Protein AF-A0A3D1AT30-F1 (afdb_monomer_lite)

Secondary structure (DSSP, 8-state):
--------HHHHHHHHHHHHSTT--HHHHHHHHHHHSSHHHHHH--HHHHHHTT--HHHHHHHHTT------

Foldseek 3Di:
DDDPDPQDPVLVVLVVVCVVLPPNDPVLVVLCCVVQVGSVSVLVDALVVSVVSVDDSVSSCPSRVDPPDPPD

Structure (mmCIF, N/CA/C/O backbone):
data_AF-A0A3D1AT30-F1
#
_entry.id   AF-A0A3D1AT30-F1
#
loop_
_atom_site.group_PDB
_atom_site.id
_atom_site.type_symbol
_atom_site.label_atom_id
_atom_site.label_alt_id
_atom_site.label_comp_id
_atom_site.label_asym_id
_atom_site.label_entity_id
_atom_site.label_seq_id
_atom_site.pdbx_PDB_ins_code
_atom_site.Cartn_x
_atom_site.Cartn_y
_atom_site.Cartn_z
_atom_site.occupancy
_atom_site.B_iso_or_equiv
_atom_site.auth_seq_id
_atom_site.auth_comp_id
_atom_site.auth_asym_id
_atom_site.auth_atom_id
_atom_site.pdbx_PDB_model_num
ATOM 1 N N . MET A 1 1 ? -3.217 -12.363 24.726 1.00 42.00 1 MET A N 1
ATOM 2 C CA . MET A 1 1 ? -2.990 -12.742 23.315 1.00 42.00 1 MET A CA 1
ATOM 3 C C . MET A 1 1 ? -3.723 -11.720 22.459 1.00 42.00 1 MET A C 1
ATOM 5 O O . MET A 1 1 ? -4.905 -11.536 22.728 1.00 42.00 1 MET A O 1
ATOM 9 N N . PRO A 1 2 ? -3.064 -10.955 21.570 1.00 48.75 2 PRO A N 1
ATOM 10 C CA . PRO A 1 2 ? -3.757 -9.930 20.796 1.00 48.75 2 PRO A CA 1
ATOM 11 C C . PRO A 1 2 ? -4.652 -10.598 19.747 1.00 48.75 2 PRO A C 1
ATOM 13 O O . PRO A 1 2 ? -4.241 -11.562 19.105 1.00 48.75 2 PRO A O 1
ATOM 16 N N . ALA A 1 3 ? -5.883 -10.105 19.616 1.00 44.66 3 ALA A N 1
ATOM 17 C CA . ALA A 1 3 ? -6.834 -10.546 18.608 1.00 44.66 3 ALA A CA 1
ATOM 18 C C . ALA A 1 3 ? -6.240 -10.298 17.216 1.00 44.66 3 ALA A C 1
ATOM 20 O O . ALA A 1 3 ? -6.008 -9.149 16.833 1.00 44.66 3 ALA A O 1
ATOM 21 N N . VAL A 1 4 ? -5.971 -11.372 16.474 1.00 58.16 4 VAL A N 1
ATOM 22 C CA . VAL A 1 4 ? -5.791 -11.281 15.027 1.00 58.16 4 VAL A CA 1
ATOM 23 C C . VAL A 1 4 ? -7.129 -10.792 14.483 1.00 58.16 4 VAL A C 1
ATOM 25 O O . VAL A 1 4 ? -8.124 -11.505 14.521 1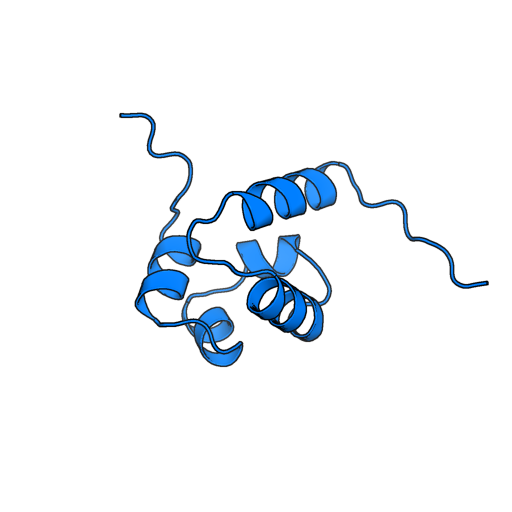.00 58.16 4 VAL A O 1
ATOM 28 N N . ARG A 1 5 ? -7.205 -9.508 14.131 1.00 58.34 5 ARG A N 1
ATOM 29 C CA . ARG A 1 5 ? -8.399 -8.942 13.502 1.00 58.34 5 ARG A CA 1
ATOM 30 C C . ARG A 1 5 ? -8.516 -9.668 12.164 1.00 58.34 5 ARG A C 1
ATOM 32 O O . ARG A 1 5 ? -7.575 -9.598 11.377 1.00 58.34 5 ARG A O 1
ATOM 39 N N . GLU A 1 6 ? -9.582 -10.440 11.972 1.00 61.34 6 GLU A N 1
ATOM 40 C CA . GLU A 1 6 ? -9.881 -11.068 10.685 1.00 61.34 6 GLU A CA 1
ATOM 41 C C . GLU A 1 6 ? -9.883 -9.960 9.633 1.00 61.34 6 GLU A C 1
ATOM 43 O O . GLU A 1 6 ? -10.679 -9.023 9.727 1.00 61.34 6 GLU A O 1
ATOM 48 N N . LEU A 1 7 ? -8.928 -10.012 8.698 1.00 66.75 7 LEU A N 1
ATOM 49 C CA . LEU A 1 7 ? -8.931 -9.094 7.570 1.00 66.75 7 LEU A CA 1
ATOM 50 C C . LEU A 1 7 ? -10.235 -9.310 6.810 1.00 66.75 7 LEU A C 1
ATOM 52 O O . LEU A 1 7 ? -10.588 -10.442 6.478 1.00 66.75 7 LEU A O 1
ATOM 56 N N . THR A 1 8 ? -10.954 -8.226 6.541 1.00 77.19 8 THR A N 1
ATOM 57 C CA . THR A 1 8 ? -12.100 -8.286 5.640 1.00 77.19 8 THR A CA 1
ATOM 58 C C . THR A 1 8 ? -11.614 -8.686 4.248 1.00 77.19 8 THR A C 1
ATOM 60 O O . THR A 1 8 ? -10.470 -8.439 3.867 1.00 77.19 8 THR A O 1
ATOM 63 N N . ARG A 1 9 ? -12.497 -9.301 3.459 1.00 76.81 9 ARG A N 1
ATOM 64 C CA . ARG A 1 9 ? -12.178 -9.774 2.102 1.00 76.81 9 ARG A CA 1
ATOM 65 C C . ARG A 1 9 ? -11.629 -8.653 1.205 1.00 76.81 9 ARG A C 1
ATOM 67 O O . ARG A 1 9 ? -10.797 -8.891 0.335 1.00 76.81 9 ARG A O 1
ATOM 74 N N . GLU A 1 10 ? -12.091 -7.430 1.443 1.00 77.75 10 GLU A N 1
ATOM 75 C CA . GLU A 1 10 ? -11.589 -6.201 0.828 1.00 77.75 10 GLU A CA 1
ATOM 76 C C . GLU A 1 10 ? -10.141 -5.937 1.240 1.00 77.75 10 GLU A C 1
ATOM 78 O O . GLU A 1 10 ? -9.281 -5.748 0.384 1.00 77.75 10 GLU A O 1
ATOM 83 N N . GLU A 1 11 ? -9.832 -5.998 2.530 1.00 77.44 11 GLU A N 1
ATOM 84 C CA . GLU A 1 11 ? -8.487 -5.783 3.056 1.00 77.44 11 GLU A CA 1
ATOM 85 C C . GLU A 1 11 ? -7.499 -6.851 2.534 1.00 77.44 11 GLU A C 1
ATOM 87 O O . GLU A 1 11 ? -6.363 -6.526 2.177 1.00 77.44 11 GLU A O 1
ATOM 92 N N . GLU A 1 12 ? -7.940 -8.107 2.377 1.00 81.75 12 GLU A N 1
ATOM 93 C CA . GLU A 1 12 ? -7.171 -9.182 1.727 1.00 81.75 12 GLU A CA 1
ATOM 94 C C . GLU A 1 12 ? -6.883 -8.897 0.243 1.00 81.75 12 GLU A C 1
ATOM 96 O O . GLU A 1 12 ? -5.747 -9.063 -0.212 1.00 81.75 12 GLU A O 1
ATOM 101 N N . LEU A 1 13 ? -7.889 -8.436 -0.512 1.00 83.00 13 LEU A N 1
ATOM 102 C CA . LEU A 1 13 ? -7.736 -8.013 -1.910 1.00 83.00 13 LEU A CA 1
ATOM 103 C C . LEU A 1 13 ? -6.732 -6.866 -2.032 1.00 83.00 13 LEU A C 1
ATOM 105 O O . LEU A 1 13 ? -5.852 -6.909 -2.894 1.00 83.00 13 LEU A O 1
ATOM 109 N N . HIS A 1 14 ? -6.810 -5.881 -1.136 1.00 77.94 14 HIS A N 1
ATOM 110 C CA . HIS A 1 14 ? -5.857 -4.779 -1.100 1.00 77.94 14 HIS A CA 1
ATOM 111 C C . HIS A 1 14 ? -4.448 -5.276 -0.778 1.00 77.94 14 HIS A C 1
ATOM 113 O O . HIS A 1 14 ? -3.512 -4.852 -1.446 1.00 77.94 14 HIS A O 1
ATOM 119 N N . TRP A 1 15 ? -4.265 -6.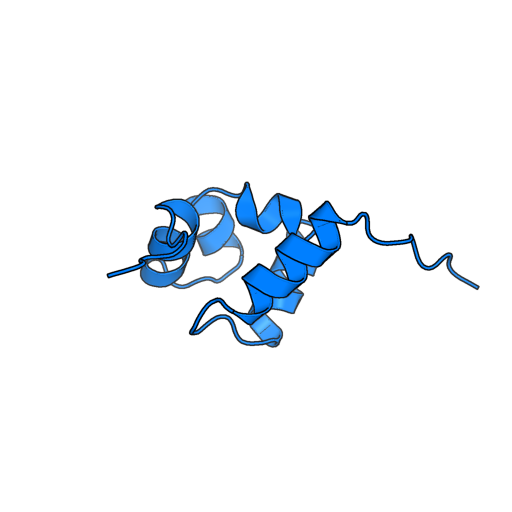220 0.153 1.00 79.69 15 TRP A N 1
ATOM 120 C CA . TRP A 1 15 ? -2.958 -6.850 0.398 1.00 79.69 15 TRP A CA 1
ATOM 121 C C . TRP A 1 15 ? -2.412 -7.604 -0.813 1.00 79.69 15 TRP A C 1
ATOM 123 O O . TRP A 1 15 ? -1.205 -7.559 -1.072 1.00 79.69 15 TRP A O 1
ATOM 133 N N . LEU A 1 16 ? -3.275 -8.299 -1.554 1.00 82.56 16 LEU A N 1
ATOM 134 C CA . LEU A 1 16 ? -2.883 -9.003 -2.770 1.00 82.56 16 LEU A CA 1
ATOM 135 C C . LEU A 1 16 ? -2.437 -8.011 -3.849 1.00 82.56 16 LEU A C 1
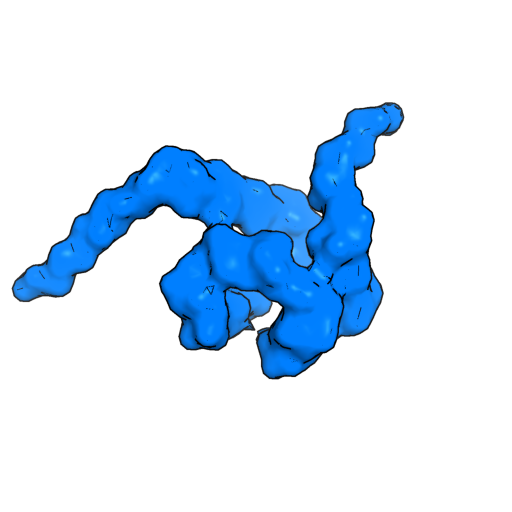ATOM 137 O O . LEU A 1 16 ? -1.345 -8.161 -4.397 1.00 82.56 16 LEU A O 1
ATOM 141 N N . ALA A 1 17 ? -3.231 -6.964 -4.079 1.00 80.44 17 ALA A N 1
ATOM 142 C CA . ALA A 1 17 ? -2.913 -5.896 -5.017 1.00 80.44 17 ALA A CA 1
ATOM 143 C C . ALA A 1 17 ? -1.605 -5.193 -4.629 1.00 80.44 17 ALA A C 1
ATOM 145 O O . ALA A 1 17 ? -0.735 -5.002 -5.473 1.00 80.44 17 ALA A O 1
ATOM 146 N N . LEU A 1 18 ? -1.404 -4.920 -3.335 1.00 77.19 18 LEU A N 1
ATOM 147 C CA . LEU A 1 18 ? -0.185 -4.317 -2.797 1.00 77.19 18 LEU A CA 1
ATOM 148 C C . LEU A 1 18 ? 1.058 -5.163 -3.115 1.00 77.19 18 LEU A C 1
ATOM 150 O O . LEU A 1 18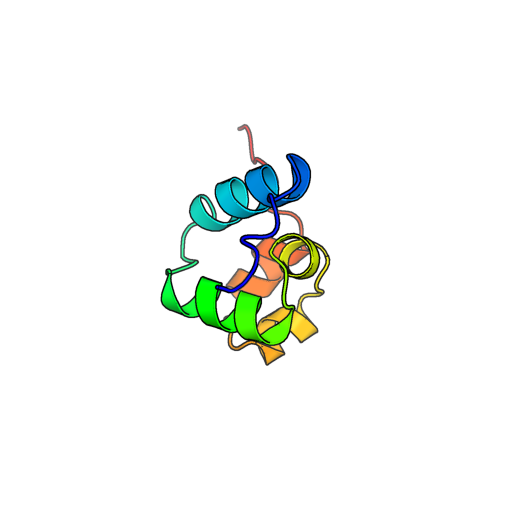 ? 2.097 -4.622 -3.487 1.00 77.19 18 LEU A O 1
ATOM 154 N N . LYS A 1 19 ? 0.955 -6.496 -3.020 1.00 74.50 19 LYS A N 1
ATOM 155 C CA . LYS A 1 19 ? 2.043 -7.413 -3.403 1.00 74.50 19 LYS A CA 1
ATOM 156 C C . LYS A 1 19 ? 2.252 -7.528 -4.912 1.00 74.50 19 LYS A C 1
ATOM 158 O O . LYS A 1 19 ? 3.338 -7.926 -5.325 1.00 74.50 19 LYS A O 1
ATOM 163 N N . MET A 1 20 ? 1.240 -7.212 -5.714 1.00 76.25 20 MET A N 1
ATOM 164 C CA . MET A 1 20 ? 1.335 -7.200 -7.173 1.00 76.25 20 MET A CA 1
ATOM 165 C C . MET A 1 20 ? 1.915 -5.894 -7.720 1.00 76.25 20 MET A C 1
ATOM 167 O O . MET A 1 20 ? 2.354 -5.894 -8.865 1.00 76.25 20 MET A O 1
ATOM 171 N N . VAL A 1 21 ? 1.974 -4.809 -6.932 1.00 73.94 21 VAL A N 1
ATOM 172 C CA . VAL A 1 21 ? 2.572 -3.542 -7.379 1.00 73.94 21 VAL A CA 1
ATOM 173 C C . VAL A 1 21 ? 4.076 -3.735 -7.639 1.00 73.94 21 VAL A C 1
ATOM 175 O O . VAL A 1 21 ? 4.858 -3.906 -6.692 1.00 73.94 21 VAL A O 1
ATOM 178 N N . PRO A 1 22 ? 4.528 -3.665 -8.904 1.00 64.44 22 PRO A N 1
ATOM 179 C CA . PRO A 1 22 ? 5.937 -3.819 -9.227 1.00 64.44 22 PRO A CA 1
ATOM 180 C C . PRO A 1 22 ? 6.731 -2.648 -8.636 1.00 64.44 22 PRO A C 1
ATOM 182 O O . PRO A 1 22 ? 6.401 -1.479 -8.817 1.00 64.44 22 PRO A O 1
ATOM 185 N N . GLY A 1 23 ? 7.786 -2.961 -7.881 1.00 72.62 23 GLY A N 1
ATOM 186 C CA . GLY A 1 23 ? 8.602 -1.958 -7.186 1.00 72.62 23 GLY A CA 1
ATOM 187 C C . GLY A 1 23 ? 8.130 -1.606 -5.770 1.00 72.62 23 GLY A C 1
ATOM 188 O O . GLY A 1 23 ? 8.853 -0.909 -5.046 1.00 72.62 23 GLY A O 1
ATOM 189 N N . LEU A 1 24 ? 6.988 -2.136 -5.313 1.00 72.00 24 LEU A N 1
ATOM 190 C CA . LEU A 1 24 ? 6.574 -2.034 -3.917 1.00 72.00 24 LEU A CA 1
ATOM 191 C C . LEU A 1 24 ? 7.211 -3.156 -3.084 1.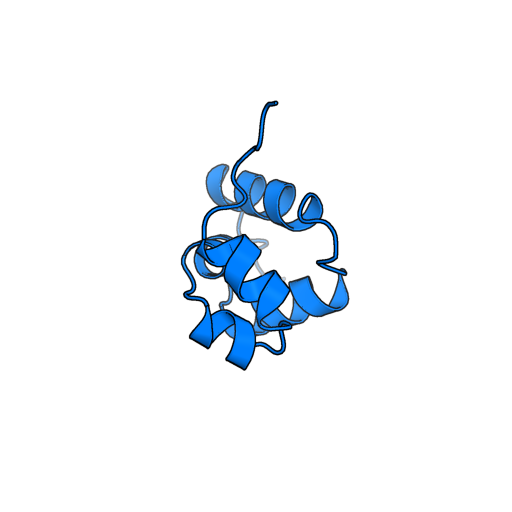00 72.00 24 LEU A C 1
ATOM 193 O O . LEU A 1 24 ? 6.625 -4.194 -2.795 1.00 72.00 24 LEU A O 1
ATOM 197 N N . GLY A 1 25 ? 8.469 -2.952 -2.695 1.00 71.31 25 GLY A N 1
ATOM 198 C CA . GLY A 1 25 ? 9.168 -3.896 -1.824 1.00 71.31 25 GLY A CA 1
ATOM 199 C C . GLY A 1 25 ? 8.505 -4.025 -0.446 1.00 71.31 25 GLY A C 1
ATOM 200 O O . GLY A 1 25 ? 7.933 -3.067 0.077 1.00 71.31 25 GLY A O 1
ATOM 201 N N . MET A 1 26 ? 8.678 -5.180 0.204 1.00 71.44 26 MET A N 1
ATOM 202 C CA . MET A 1 26 ? 8.090 -5.488 1.519 1.00 71.44 26 MET A CA 1
ATOM 203 C C . MET A 1 26 ? 8.410 -4.442 2.604 1.00 71.44 26 MET A C 1
ATOM 205 O O . MET A 1 26 ? 7.588 -4.182 3.477 1.00 71.44 26 MET A O 1
ATOM 209 N N . ARG A 1 27 ? 9.568 -3.767 2.517 1.00 78.12 27 ARG A N 1
ATOM 210 C CA . ARG A 1 27 ? 9.920 -2.650 3.415 1.00 78.12 27 ARG A CA 1
ATOM 211 C C . ARG A 1 27 ? 9.056 -1.404 3.204 1.00 78.12 27 ARG A C 1
ATOM 213 O O . ARG A 1 27 ? 8.744 -0.723 4.175 1.00 78.12 27 ARG A O 1
ATOM 220 N N . ARG A 1 28 ? 8.706 -1.074 1.955 1.00 75.62 28 ARG A N 1
ATOM 221 C CA . ARG A 1 28 ? 7.837 0.074 1.645 1.00 75.62 28 ARG A CA 1
ATOM 222 C C . ARG A 1 28 ? 6.401 -0.231 2.034 1.00 75.62 28 ARG A C 1
ATOM 224 O O . ARG A 1 28 ? 5.794 0.580 2.719 1.00 75.62 28 ARG A O 1
ATOM 231 N N . ALA A 1 29 ? 5.923 -1.432 1.706 1.00 75.31 29 ALA A N 1
ATOM 232 C CA . ALA A 1 29 ? 4.637 -1.931 2.180 1.00 75.31 29 ALA A CA 1
ATOM 233 C C . ALA A 1 29 ? 4.527 -1.819 3.711 1.00 75.31 29 ALA A C 1
ATOM 235 O O . ALA A 1 29 ? 3.598 -1.201 4.213 1.00 75.31 29 ALA A O 1
ATOM 236 N N . ALA A 1 30 ? 5.523 -2.309 4.458 1.00 77.69 30 ALA A N 1
ATOM 237 C CA . ALA A 1 30 ? 5.528 -2.219 5.917 1.00 77.69 30 ALA A CA 1
ATOM 238 C C . ALA A 1 30 ? 5.516 -0.772 6.444 1.00 77.69 30 ALA A C 1
ATOM 240 O O . ALA A 1 30 ? 4.827 -0.501 7.423 1.00 77.69 30 ALA A O 1
ATOM 241 N N . GLN A 1 31 ? 6.240 0.159 5.810 1.00 81.25 31 GLN A N 1
ATOM 242 C CA . GLN A 1 31 ? 6.213 1.580 6.190 1.00 81.25 31 GLN A CA 1
ATOM 243 C C . GLN A 1 31 ? 4.851 2.223 5.936 1.00 81.25 31 GLN A C 1
ATOM 245 O O . GLN A 1 31 ? 4.348 2.948 6.792 1.00 81.25 31 GLN A O 1
ATOM 250 N N . LEU A 1 32 ? 4.236 1.926 4.791 1.00 79.62 32 LEU A N 1
ATOM 251 C CA . LEU A 1 32 ? 2.902 2.415 4.477 1.00 79.62 32 LEU A CA 1
ATOM 252 C C . LEU A 1 32 ? 1.865 1.857 5.449 1.00 79.62 32 LEU A C 1
ATOM 254 O O . LEU A 1 32 ? 1.099 2.625 6.015 1.00 79.62 32 LEU A O 1
ATOM 258 N N . ILE A 1 33 ? 1.894 0.558 5.737 1.00 80.44 33 ILE A N 1
ATOM 259 C CA . ILE A 1 33 ? 1.005 -0.042 6.738 1.00 80.44 33 ILE A CA 1
ATOM 260 C C . ILE A 1 33 ? 1.258 0.554 8.129 1.00 80.44 33 ILE A C 1
ATOM 262 O O . ILE A 1 33 ? 0.312 0.766 8.877 1.00 80.44 33 ILE A O 1
ATOM 266 N N . GLN A 1 34 ? 2.498 0.911 8.480 1.00 82.81 34 GLN A N 1
ATOM 267 C CA . GLN A 1 34 ? 2.774 1.614 9.738 1.00 82.81 34 GLN A CA 1
ATOM 268 C C . GLN A 1 34 ? 2.131 3.008 9.797 1.00 82.81 34 GLN A C 1
ATOM 270 O O . GLN A 1 34 ? 1.709 3.440 10.869 1.00 82.81 34 GLN A O 1
ATOM 275 N N . LYS A 1 35 ? 2.064 3.707 8.658 1.00 81.50 35 LYS A N 1
ATOM 276 C CA . LYS A 1 35 ? 1.598 5.096 8.569 1.00 81.50 35 LYS A CA 1
ATOM 277 C C . LYS A 1 35 ? 0.082 5.195 8.387 1.00 81.50 35 LYS A C 1
ATOM 279 O O . LYS A 1 35 ? -0.578 5.902 9.139 1.00 81.50 35 LYS A O 1
ATOM 284 N N . PHE A 1 36 ? -0.464 4.420 7.455 1.00 80.12 36 PHE A N 1
ATOM 285 C CA . PHE A 1 36 ? -1.887 4.376 7.108 1.00 80.12 36 PHE A CA 1
ATOM 286 C C . PHE A 1 36 ? -2.688 3.370 7.939 1.00 80.12 36 PHE A C 1
ATOM 288 O O . PHE A 1 36 ? -3.913 3.385 7.903 1.00 80.12 36 PHE A O 1
ATOM 295 N N . LYS A 1 37 ? -2.012 2.499 8.699 1.00 76.19 37 LYS A N 1
ATOM 296 C CA . LYS A 1 37 ? -2.587 1.451 9.565 1.00 76.19 37 LYS A CA 1
ATOM 297 C C . LYS A 1 37 ? -3.386 0.344 8.867 1.00 76.19 37 LYS A C 1
ATOM 299 O O . LYS A 1 37 ? -3.560 -0.700 9.490 1.00 76.19 37 LYS A O 1
ATOM 304 N N . SER A 1 38 ? -3.780 0.524 7.605 1.00 75.44 38 SER A N 1
ATOM 305 C CA . SER A 1 38 ? -4.481 -0.468 6.778 1.00 75.44 38 SER A CA 1
ATOM 306 C C . SER A 1 38 ? -4.039 -0.396 5.308 1.00 75.44 38 SER A C 1
ATOM 308 O O . SER A 1 38 ? -3.693 0.685 4.826 1.00 75.44 38 SER A O 1
ATOM 310 N N . PRO A 1 39 ? -4.067 -1.522 4.569 1.00 74.50 39 PRO A N 1
ATOM 311 C CA . PRO A 1 39 ? -3.746 -1.569 3.137 1.00 74.50 39 PRO A CA 1
ATOM 312 C C . PRO A 1 39 ? -4.790 -0.836 2.278 1.00 74.50 39 PRO A C 1
ATOM 314 O O . PRO A 1 39 ? -4.441 -0.275 1.247 1.00 74.50 39 PRO A O 1
ATOM 317 N N . GLU A 1 40 ? -6.052 -0.775 2.708 1.00 76.31 40 GLU A N 1
ATOM 318 C CA . GLU A 1 40 ? -7.092 0.028 2.049 1.00 76.31 40 GLU A CA 1
ATOM 319 C C . GLU A 1 40 ? -6.752 1.516 2.061 1.00 76.31 40 GLU A C 1
ATOM 321 O O . GLU A 1 40 ? -6.814 2.191 1.036 1.00 76.31 40 GLU A O 1
ATOM 326 N N . ALA A 1 41 ? -6.310 2.020 3.213 1.00 79.88 41 ALA A N 1
ATOM 327 C CA . ALA A 1 41 ? -5.917 3.413 3.365 1.00 79.88 41 ALA A CA 1
ATOM 328 C C . ALA A 1 41 ? -4.693 3.770 2.503 1.00 79.88 41 ALA A C 1
ATOM 330 O O . ALA A 1 41 ? -4.546 4.921 2.114 1.00 79.88 41 ALA A O 1
ATOM 331 N N . VAL A 1 42 ? -3.855 2.791 2.142 1.00 79.38 42 VAL A N 1
ATOM 332 C CA . VAL A 1 42 ? -2.766 2.978 1.171 1.00 79.38 42 VAL A CA 1
ATOM 333 C C . VAL A 1 42 ? -3.298 3.210 -0.240 1.00 79.38 42 VAL A C 1
ATOM 335 O O . VAL A 1 42 ? -2.800 4.089 -0.934 1.00 79.38 42 VAL A O 1
ATOM 338 N N . PHE A 1 43 ? -4.296 2.439 -0.668 1.00 75.31 43 PHE A N 1
ATOM 339 C CA . PHE A 1 43 ? -4.908 2.608 -1.989 1.00 75.31 43 PHE A CA 1
ATOM 340 C C . PHE A 1 43 ? -5.767 3.872 -2.083 1.00 75.31 43 PHE A C 1
ATOM 342 O O . PHE A 1 43 ? -5.847 4.476 -3.148 1.00 75.31 43 PHE A O 1
ATOM 349 N N . GLN A 1 44 ? -6.371 4.298 -0.973 1.00 75.69 44 GLN A N 1
ATOM 350 C CA . GLN A 1 44 ? -7.106 5.563 -0.893 1.00 75.69 44 GLN A CA 1
ATOM 351 C C . GLN A 1 44 ? -6.192 6.786 -0.689 1.00 75.69 44 GLN A C 1
ATOM 353 O O . GLN A 1 44 ? -6.646 7.923 -0.828 1.00 75.69 44 GLN A O 1
ATOM 358 N N . ALA A 1 45 ? -4.916 6.585 -0.351 1.00 79.12 45 ALA A N 1
ATOM 359 C CA . ALA A 1 45 ? -3.981 7.677 -0.124 1.00 79.12 45 ALA A CA 1
ATOM 360 C C . ALA A 1 45 ? -3.594 8.377 -1.432 1.00 79.12 45 ALA A C 1
ATOM 362 O O . ALA A 1 45 ? -3.387 7.768 -2.482 1.00 79.12 45 ALA A O 1
ATOM 363 N N . THR A 1 46 ? -3.449 9.695 -1.350 1.00 76.75 46 THR A N 1
ATOM 364 C CA . THR A 1 46 ? -3.071 10.532 -2.490 1.00 76.75 46 THR A CA 1
ATOM 365 C C . THR A 1 46 ? -1.565 10.499 -2.740 1.00 76.75 46 THR A C 1
ATOM 367 O O . THR A 1 46 ? -0.776 10.191 -1.847 1.00 76.75 46 THR A O 1
ATOM 370 N N . THR A 1 47 ? -1.138 10.896 -3.944 1.00 78.38 47 THR A N 1
ATOM 371 C CA . THR A 1 47 ? 0.286 11.017 -4.315 1.00 78.38 47 THR A CA 1
ATOM 372 C C . THR A 1 47 ? 1.156 11.665 -3.229 1.00 78.38 47 THR A C 1
ATOM 374 O O . THR A 1 47 ? 2.222 11.147 -2.920 1.00 78.38 47 THR A O 1
ATOM 377 N N . ALA A 1 48 ? 0.685 12.752 -2.608 1.00 81.62 48 ALA A N 1
ATOM 378 C CA . ALA A 1 48 ? 1.429 13.479 -1.577 1.00 81.62 48 ALA A CA 1
ATOM 379 C C . ALA A 1 48 ? 1.607 12.668 -0.281 1.00 81.62 48 ALA A C 1
ATOM 381 O O . ALA A 1 48 ? 2.689 12.653 0.299 1.00 81.62 48 ALA A O 1
ATOM 382 N N . GLU A 1 49 ? 0.565 11.956 0.147 1.00 82.50 49 GLU A N 1
ATOM 383 C CA . GLU A 1 49 ? 0.588 11.073 1.319 1.00 82.50 49 GLU A CA 1
ATOM 384 C C . GLU A 1 49 ? 1.533 9.879 1.089 1.00 82.50 49 GLU A C 1
ATOM 386 O O . GLU A 1 49 ? 2.309 9.489 1.965 1.00 82.50 49 GLU A O 1
ATOM 391 N N . LEU A 1 50 ? 1.532 9.337 -0.131 1.00 80.31 50 LEU A N 1
ATOM 392 C CA . LEU A 1 50 ? 2.434 8.271 -0.560 1.00 80.31 50 LEU A CA 1
ATOM 393 C C . LEU A 1 50 ? 3.901 8.743 -0.614 1.00 80.31 50 LEU A C 1
ATOM 395 O O . LEU A 1 50 ? 4.794 8.029 -0.147 1.00 80.31 50 LEU A O 1
ATOM 399 N N . GLU A 1 51 ? 4.167 9.951 -1.117 1.00 82.94 51 GLU A N 1
ATOM 400 C CA . GLU A 1 51 ? 5.504 10.566 -1.078 1.00 82.94 51 GLU A CA 1
ATOM 401 C C . GLU A 1 51 ? 5.957 10.862 0.360 1.00 82.94 51 GLU A C 1
ATOM 403 O O . GLU A 1 51 ? 7.092 10.553 0.727 1.00 82.94 51 GLU A O 1
ATOM 408 N N . ALA A 1 52 ? 5.057 11.345 1.223 1.00 80.38 52 ALA A N 1
ATOM 409 C CA . ALA A 1 52 ? 5.320 11.547 2.651 1.00 80.38 52 ALA A CA 1
ATOM 410 C C . ALA A 1 52 ? 5.564 10.230 3.418 1.00 80.38 52 ALA A C 1
ATOM 412 O O . ALA A 1 52 ? 6.164 10.227 4.503 1.00 80.38 52 ALA A O 1
ATOM 413 N N . ALA A 1 53 ? 5.117 9.095 2.874 1.00 74.25 53 ALA A N 1
ATOM 414 C CA . ALA A 1 53 ? 5.448 7.754 3.352 1.00 74.25 53 ALA A CA 1
ATOM 415 C C . ALA A 1 53 ? 6.784 7.216 2.798 1.00 74.25 53 ALA A C 1
ATOM 417 O O . ALA A 1 53 ? 7.175 6.094 3.123 1.00 74.25 53 ALA A O 1
ATOM 418 N N . GLY A 1 54 ? 7.509 8.006 1.999 1.00 72.88 54 GLY A N 1
ATOM 419 C CA . GLY A 1 54 ? 8.810 7.644 1.436 1.00 72.88 54 GLY A CA 1
ATOM 420 C C 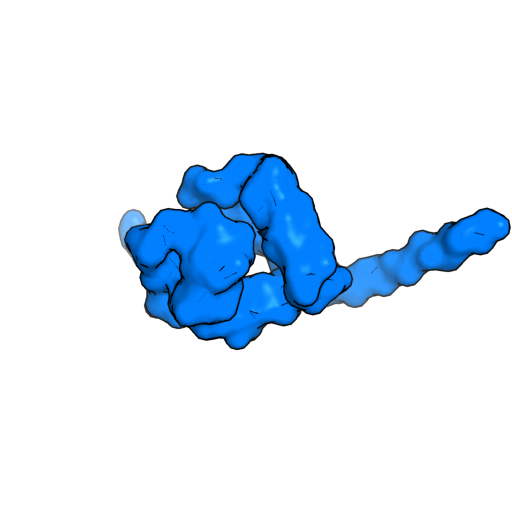. GLY A 1 54 ? 8.727 6.900 0.102 1.00 72.88 54 GLY A C 1
ATOM 421 O O . GLY A 1 54 ? 9.690 6.230 -0.288 1.00 72.88 54 GLY A O 1
ATOM 422 N N . MET A 1 55 ? 7.594 6.977 -0.606 1.00 74.19 55 MET A N 1
ATOM 423 C CA . MET A 1 55 ? 7.540 6.518 -1.992 1.00 74.19 55 MET A CA 1
ATOM 424 C C . MET A 1 55 ? 8.192 7.522 -2.934 1.00 74.19 55 MET A C 1
ATOM 426 O O . MET A 1 55 ? 8.146 8.729 -2.733 1.00 74.19 55 MET A O 1
ATOM 430 N N . LEU A 1 56 ? 8.803 6.992 -3.992 1.00 74.25 56 LEU A N 1
ATOM 431 C CA . LEU A 1 56 ? 9.277 7.805 -5.107 1.00 74.25 56 LEU A CA 1
ATOM 432 C C . LEU A 1 56 ? 8.057 8.403 -5.811 1.00 74.25 56 LEU A C 1
ATOM 434 O O . LEU A 1 56 ? 7.138 7.646 -6.121 1.00 74.25 56 LEU A O 1
ATOM 438 N N . GLY A 1 57 ? 8.073 9.702 -6.118 1.00 72.62 57 GLY A N 1
ATOM 439 C CA . GLY A 1 57 ? 6.959 10.397 -6.772 1.00 72.62 57 GLY A CA 1
ATOM 440 C C . GLY A 1 57 ? 6.424 9.701 -8.023 1.00 72.62 57 GLY A C 1
ATOM 441 O O . GLY A 1 57 ? 5.218 9.671 -8.230 1.00 72.62 57 GLY A O 1
ATOM 442 N N . GLY A 1 58 ? 7.285 9.030 -8.798 1.00 73.25 58 GLY A N 1
ATOM 443 C CA . GLY A 1 58 ? 6.856 8.189 -9.923 1.00 73.25 58 GLY A CA 1
ATOM 444 C C . GLY A 1 58 ? 5.984 6.997 -9.507 1.00 73.25 58 GLY A C 1
ATOM 445 O O . GLY A 1 58 ? 4.940 6.771 -10.102 1.00 73.25 58 GLY A O 1
ATOM 446 N N . LEU A 1 59 ? 6.355 6.280 -8.440 1.00 73.31 59 LEU A N 1
ATOM 447 C CA . LEU A 1 59 ? 5.585 5.148 -7.908 1.00 73.31 59 LEU A CA 1
ATOM 448 C C . LEU A 1 59 ? 4.301 5.625 -7.212 1.00 73.31 59 LEU A C 1
ATOM 450 O O . LEU A 1 59 ? 3.246 5.028 -7.392 1.00 73.31 59 LEU A O 1
ATOM 454 N N . ALA A 1 60 ? 4.379 6.723 -6.454 1.00 79.69 60 ALA A N 1
ATOM 455 C CA . ALA A 1 60 ? 3.217 7.357 -5.836 1.00 79.69 60 ALA A CA 1
ATOM 456 C C . ALA A 1 60 ? 2.205 7.814 -6.894 1.00 79.69 60 ALA A C 1
ATOM 458 O O . ALA A 1 60 ? 1.008 7.585 -6.736 1.00 79.69 60 ALA A O 1
ATOM 459 N N . ARG A 1 61 ? 2.687 8.405 -7.996 1.00 73.62 61 ARG A N 1
ATOM 460 C CA . ARG A 1 61 ? 1.872 8.793 -9.151 1.00 73.62 61 ARG A CA 1
ATOM 461 C C . ARG A 1 61 ? 1.284 7.568 -9.828 1.00 73.62 61 ARG A C 1
ATOM 463 O O . ARG A 1 61 ? 0.095 7.592 -10.064 1.00 73.62 61 ARG A O 1
ATOM 470 N N . SER A 1 62 ? 2.037 6.501 -10.084 1.00 73.12 62 SER A N 1
ATOM 471 C CA . SER A 1 62 ? 1.485 5.271 -10.677 1.00 73.12 62 SER A CA 1
ATOM 472 C C . SER A 1 62 ? 0.399 4.632 -9.807 1.00 73.12 62 SER A C 1
ATOM 474 O O . SER A 1 62 ? -0.628 4.212 -10.321 1.00 73.12 62 SER A O 1
ATOM 476 N N . ILE A 1 63 ? 0.575 4.610 -8.484 1.00 72.06 63 ILE A N 1
ATOM 477 C CA . ILE A 1 63 ? -0.426 4.059 -7.558 1.00 72.06 63 ILE A CA 1
ATOM 478 C C . ILE A 1 63 ? -1.659 4.978 -7.480 1.00 72.06 63 ILE A C 1
ATOM 480 O O . ILE A 1 63 ? -2.779 4.508 -7.646 1.00 72.06 63 ILE A O 1
ATOM 484 N N . SER A 1 64 ? -1.466 6.293 -7.315 1.00 69.56 64 SER A N 1
ATOM 485 C CA . SER A 1 64 ? -2.557 7.278 -7.189 1.00 69.56 64 SER A CA 1
ATOM 486 C C . SER A 1 64 ? -3.261 7.604 -8.513 1.00 69.56 64 SER A C 1
ATOM 488 O O . SER A 1 64 ? -4.424 7.992 -8.497 1.00 69.56 64 SER A O 1
ATOM 490 N N . SER A 1 65 ? -2.568 7.491 -9.649 1.00 64.12 65 SER A N 1
ATOM 491 C CA . SER A 1 65 ? -3.097 7.709 -11.006 1.00 64.12 65 SER A CA 1
ATOM 492 C C . SER A 1 65 ? -3.897 6.511 -11.508 1.00 64.12 65 SER A C 1
ATOM 494 O O . SER A 1 65 ? -4.465 6.584 -12.593 1.00 64.12 65 SER A O 1
ATOM 496 N N . GLY A 1 66 ? -3.934 5.420 -10.743 1.00 55.19 66 GLY A N 1
ATOM 497 C CA . GLY A 1 66 ? -4.625 4.212 -11.135 1.00 55.19 66 GLY A CA 1
ATOM 498 C C . GLY A 1 66 ? -3.833 3.376 -12.131 1.00 55.19 66 GLY A C 1
ATOM 499 O O . GLY A 1 66 ? -4.357 3.057 -13.188 1.00 55.19 66 GLY A O 1
ATOM 500 N N . CYS A 1 67 ? -2.659 2.864 -11.746 1.00 48.53 67 CYS A N 1
ATOM 501 C CA . CYS A 1 67 ? -2.289 1.503 -12.155 1.00 48.53 67 CYS A CA 1
ATOM 502 C C . CYS A 1 67 ? -3.260 0.502 -11.493 1.00 48.53 67 CYS A C 1
ATOM 504 O O . CYS A 1 67 ? -2.883 -0.330 -10.670 1.00 48.53 67 CYS A O 1
ATOM 506 N N . SER A 1 68 ? -4.541 0.621 -11.841 1.00 43.28 68 SER A N 1
ATOM 507 C CA . SER A 1 68 ? -5.385 -0.534 -12.077 1.00 43.28 68 SER A CA 1
ATOM 508 C C . SER A 1 68 ? -4.846 -1.173 -13.346 1.00 43.28 68 SER A C 1
ATOM 510 O O . SER A 1 68 ? -4.691 -0.472 -14.333 1.00 43.28 68 SER A O 1
ATOM 512 N N . PHE A 1 69 ? -4.557 -2.471 -13.307 1.00 43.19 69 PHE A N 1
ATOM 513 C CA . PHE A 1 69 ? -5.013 -3.365 -14.370 1.00 43.19 69 PHE A CA 1
ATOM 514 C C . PHE A 1 69 ? -4.910 -2.778 -15.795 1.00 43.19 69 PHE A C 1
ATOM 516 O O . PHE A 1 69 ? -5.924 -2.519 -16.436 1.00 43.19 69 PHE A O 1
ATOM 523 N N . GLU A 1 70 ? -3.699 -2.535 -16.294 1.00 38.88 70 GLU A N 1
ATOM 524 C CA . GLU A 1 70 ? -3.531 -2.307 -17.730 1.00 38.88 70 GLU A CA 1
ATOM 525 C C . GLU A 1 70 ? -3.549 -3.698 -18.379 1.00 38.88 70 GLU A C 1
ATOM 527 O O . GLU A 1 70 ? -2.531 -4.373 -18.511 1.00 38.88 70 GLU A O 1
ATOM 532 N N . ASP A 1 71 ? -4.774 -4.180 -18.611 1.00 38.62 71 ASP A N 1
ATOM 533 C CA . ASP A 1 71 ? -5.088 -5.159 -19.645 1.00 38.62 71 ASP A CA 1
ATOM 534 C C . ASP A 1 71 ? -4.860 -4.463 -20.992 1.00 38.62 71 ASP A C 1
ATOM 536 O O . ASP A 1 71 ? -5.518 -3.468 -21.313 1.00 38.62 71 ASP A O 1
ATOM 540 N N . GLY A 1 72 ? -3.859 -4.951 -21.719 1.00 37.84 72 GLY A N 1
ATOM 541 C CA . GLY A 1 72 ? -3.464 -4.529 -23.058 1.00 37.84 72 GLY A CA 1
ATOM 542 C C . GLY A 1 72 ? -2.492 -5.532 -23.651 1.00 37.84 72 GLY A C 1
ATOM 543 O O . GLY A 1 72 ? -1.400 -5.698 -23.062 1.00 37.84 72 GLY A O 1
#

pLDDT: mean 71.22, std 12.22, range [37.84, 83.0]

Radius of gyration: 12.48 Å; chains: 1; bounding box: 22×26×46 Å

Sequence (72 aa):
MPAVRELTREEELHWLALKMVPGLGMRRAAQLIQKFKSPEAVFQATTAELEAAGMLGGLARSISSGCSFEDG